Protein AF-A0A2S4ULX3-F1 (afdb_monomer_lite)

Foldseek 3Di:
DDDDDPPDPPPFFAKDFQADFPVDPDGGPDIDGDDDDDDDDDDDDDDDDFQAAPQGWTKDWDKDWDADDDPPDPDPDDDDDPVLVVVLVVLLSVLVSVVRHVHHPVVVVVCQVVVVSQVVSQVVSVVRGHIDDMHGDDMDTRDDDDDDPVVVCVRHVVPDPDDDDRCPDPPPDPDD

pLDDT: mean 72.6, std 18.97, range [31.28, 94.06]

Structure (mmCIF, N/CA/C/O backbone):
data_AF-A0A2S4ULX3-F1
#
_entry.id   AF-A0A2S4ULX3-F1
#
loop_
_atom_site.group_PDB
_atom_site.id
_atom_site.type_symbol
_atom_site.label_atom_id
_atom_site.label_alt_id
_atom_site.label_comp_id
_atom_site.label_asym_id
_atom_site.label_entity_id
_atom_site.label_seq_id
_atom_site.pdbx_PDB_ins_code
_atom_site.Cartn_x
_atom_site.Cartn_y
_atom_site.Cartn_z
_atom_site.occupancy
_atom_site.B_iso_or_equiv
_atom_site.auth_seq_id
_atom_site.auth_comp_id
_atom_site.auth_asym_id
_atom_site.auth_atom_id
_atom_site.pdbx_PDB_model_num
ATOM 1 N N . MET A 1 1 ? 55.166 45.195 -15.240 1.00 44.84 1 MET A N 1
ATOM 2 C CA . MET A 1 1 ? 54.802 43.806 -14.890 1.00 44.84 1 MET A CA 1
ATOM 3 C C . MET A 1 1 ? 53.450 43.849 -14.194 1.00 44.84 1 MET A C 1
ATOM 5 O O . MET A 1 1 ? 53.400 44.117 -13.004 1.00 44.84 1 MET A O 1
ATOM 9 N N . GLY A 1 2 ? 52.357 43.745 -14.954 1.00 48.25 2 GLY A N 1
ATOM 10 C CA . GLY A 1 2 ? 51.009 43.675 -14.378 1.00 48.25 2 GLY A CA 1
ATOM 11 C C . GLY A 1 2 ? 50.702 42.248 -13.909 1.00 48.25 2 GLY A C 1
ATOM 12 O O . GLY A 1 2 ? 51.263 41.312 -14.485 1.00 48.25 2 GLY A O 1
ATOM 13 N N . PRO A 1 3 ? 49.857 42.058 -12.882 1.00 49.53 3 PRO A N 1
ATOM 14 C CA . PRO A 1 3 ? 49.459 40.727 -12.448 1.00 49.53 3 PRO A CA 1
ATOM 15 C C . PRO A 1 3 ? 48.696 40.034 -13.581 1.00 49.53 3 PRO A C 1
ATOM 17 O O . PRO A 1 3 ? 47.706 40.551 -14.100 1.00 49.53 3 PRO A O 1
ATOM 20 N N . THR A 1 4 ? 49.193 38.872 -13.997 1.00 52.94 4 THR A N 1
ATOM 21 C CA . THR A 1 4 ? 48.526 38.000 -14.958 1.00 52.94 4 THR A CA 1
ATOM 22 C C . THR A 1 4 ? 47.175 37.568 -14.394 1.00 52.94 4 THR A C 1
ATOM 24 O O . THR A 1 4 ? 47.074 37.107 -13.257 1.00 52.94 4 THR A O 1
ATOM 27 N N . CYS A 1 5 ? 46.120 37.735 -15.194 1.00 46.94 5 CYS A N 1
ATOM 28 C CA . CYS A 1 5 ? 44.795 37.210 -14.887 1.00 46.94 5 CYS A CA 1
ATOM 29 C C . CYS A 1 5 ? 44.901 35.699 -14.614 1.00 46.94 5 CYS A C 1
ATOM 31 O O . CYS A 1 5 ? 45.493 34.992 -15.437 1.00 46.94 5 CYS A O 1
ATOM 33 N N . PRO A 1 6 ? 44.332 35.163 -13.519 1.00 45.53 6 PRO A N 1
ATOM 34 C CA . PRO A 1 6 ? 44.249 33.724 -13.348 1.00 45.53 6 PRO A CA 1
ATOM 35 C C . PRO A 1 6 ? 43.266 33.167 -14.384 1.00 45.53 6 PRO A C 1
ATOM 37 O O . PRO A 1 6 ? 42.048 33.247 -14.238 1.00 45.53 6 PRO A O 1
ATOM 40 N N . SER A 1 7 ? 43.815 32.599 -15.455 1.00 49.78 7 SER A N 1
ATOM 41 C CA . SER A 1 7 ? 43.112 31.825 -16.473 1.00 49.78 7 SER A CA 1
ATOM 42 C C . SER A 1 7 ? 42.638 30.493 -15.893 1.00 49.78 7 SER A C 1
ATOM 44 O O . SER A 1 7 ? 43.187 29.426 -16.157 1.00 49.78 7 SER A O 1
ATOM 46 N N . LYS A 1 8 ? 41.578 30.533 -15.091 1.00 46.69 8 LYS A N 1
ATOM 47 C CA . LYS A 1 8 ? 40.737 29.359 -14.857 1.00 46.69 8 LYS A CA 1
ATOM 48 C C . LYS A 1 8 ? 39.292 29.771 -15.053 1.00 46.69 8 LYS A C 1
ATOM 50 O O . LYS A 1 8 ? 38.578 30.057 -14.100 1.00 46.69 8 LYS A O 1
ATOM 55 N N . PHE A 1 9 ? 38.889 29.810 -16.321 1.00 43.78 9 PHE A N 1
ATOM 56 C CA . PHE A 1 9 ? 37.485 29.752 -16.705 1.00 43.78 9 PHE A CA 1
ATOM 57 C C . PHE A 1 9 ? 36.943 28.443 -16.111 1.00 43.78 9 PHE A C 1
ATOM 59 O O . PHE A 1 9 ? 37.208 27.360 -16.635 1.00 43.78 9 PHE A O 1
ATOM 66 N N . GLN A 1 10 ? 36.294 28.511 -14.947 1.00 53.56 10 GLN A N 1
ATOM 67 C CA . GLN A 1 10 ? 35.494 27.387 -14.477 1.00 53.56 10 GLN A CA 1
ATOM 68 C C . GLN A 1 10 ? 34.443 27.136 -15.567 1.00 53.56 10 GLN A C 1
ATOM 70 O O . GLN A 1 10 ? 33.787 28.095 -15.976 1.00 53.56 10 GLN A O 1
ATOM 75 N N . PRO A 1 11 ? 34.306 25.907 -16.099 1.00 55.00 11 PRO A N 1
ATOM 76 C CA . PRO A 1 11 ? 33.217 25.607 -17.016 1.00 55.00 11 PRO A CA 1
ATOM 77 C C . PRO A 1 11 ? 31.911 25.975 -16.313 1.00 55.00 11 PRO A C 1
ATOM 79 O O . PRO A 1 11 ? 31.672 25.500 -15.201 1.00 55.00 11 PRO A O 1
ATOM 82 N N . CYS A 1 12 ? 31.110 26.854 -16.920 1.00 48.50 12 CYS A N 1
ATOM 83 C CA . CYS A 1 12 ? 29.766 27.122 -16.426 1.00 48.50 12 CYS A CA 1
ATOM 84 C C . CYS A 1 12 ? 29.026 25.782 -16.333 1.00 48.50 12 CYS A C 1
ATOM 86 O O . CYS A 1 12 ? 29.172 24.962 -17.244 1.00 48.50 12 CYS A O 1
ATOM 88 N N . PRO A 1 13 ? 28.278 25.525 -15.250 1.00 55.72 13 PRO A N 1
ATOM 89 C CA . PRO A 1 13 ? 27.511 24.301 -15.162 1.00 55.72 13 PRO A CA 1
ATOM 90 C C . PRO A 1 13 ? 26.469 24.308 -16.281 1.00 55.72 13 PRO A C 1
ATOM 92 O O . PRO A 1 13 ? 25.715 25.272 -16.443 1.00 55.72 13 PRO A O 1
ATOM 95 N N . ASP A 1 14 ? 26.470 23.246 -17.077 1.00 67.25 14 ASP A N 1
ATOM 96 C CA . ASP A 1 14 ? 25.505 23.075 -18.150 1.00 67.25 14 ASP A CA 1
ATOM 97 C C . ASP A 1 14 ? 24.125 22.809 -17.527 1.00 67.25 14 ASP A C 1
ATOM 99 O O . ASP A 1 14 ? 23.987 22.008 -16.592 1.00 67.25 14 ASP A O 1
ATOM 103 N N . TRP A 1 15 ? 23.111 23.519 -18.024 1.00 68.38 15 TRP A N 1
ATOM 104 C CA . TRP A 1 15 ? 21.718 23.353 -17.616 1.00 68.38 15 TRP A CA 1
ATOM 105 C C . TRP A 1 15 ? 21.070 22.252 -18.448 1.00 68.38 15 TRP A C 1
ATOM 107 O O . TRP A 1 15 ? 21.098 22.302 -19.678 1.00 68.38 15 TRP A O 1
ATOM 117 N N . TYR A 1 16 ? 20.474 21.277 -17.768 1.00 70.31 16 TYR A N 1
ATOM 118 C CA . TYR A 1 16 ? 19.737 20.185 -18.395 1.00 70.31 16 TYR A CA 1
ATOM 119 C C . TYR A 1 16 ? 18.307 20.145 -17.870 1.00 70.31 16 TYR A C 1
ATOM 121 O O . TYR A 1 16 ? 18.086 20.216 -16.658 1.00 70.31 16 TYR A O 1
ATOM 129 N N . ASP A 1 17 ? 17.350 19.982 -18.779 1.00 70.69 17 ASP A N 1
ATOM 130 C CA . ASP A 1 17 ? 15.945 19.780 -18.436 1.00 70.69 17 ASP A CA 1
ATOM 131 C C . ASP A 1 17 ? 15.702 18.315 -18.056 1.00 70.69 17 ASP A C 1
ATOM 133 O O . ASP A 1 17 ? 16.088 17.394 -18.781 1.00 70.69 17 ASP A O 1
ATOM 137 N N . VAL A 1 18 ? 15.070 18.090 -16.901 1.00 73.75 18 VAL A N 1
ATOM 138 C CA . VAL A 1 18 ? 14.715 16.750 -16.422 1.00 73.75 18 VAL A CA 1
ATOM 139 C C . VAL A 1 18 ? 13.300 16.420 -16.878 1.00 73.75 18 VAL A C 1
ATOM 141 O O . VAL A 1 18 ? 12.318 16.980 -16.381 1.00 73.75 18 VAL A O 1
ATOM 144 N N . THR A 1 19 ? 13.202 15.473 -17.809 1.00 72.25 19 THR A N 1
ATOM 145 C CA . THR A 1 19 ? 11.927 14.973 -18.325 1.00 72.25 19 THR A CA 1
ATOM 146 C C . THR A 1 19 ? 11.458 13.740 -17.559 1.00 72.25 19 THR A C 1
ATOM 148 O O . THR A 1 19 ? 12.187 12.753 -17.445 1.00 72.25 19 THR A O 1
ATOM 151 N N . ALA A 1 20 ? 10.224 13.779 -17.061 1.00 73.75 20 ALA A N 1
ATOM 152 C CA . ALA A 1 20 ? 9.576 12.664 -16.391 1.00 73.75 20 ALA A CA 1
ATOM 153 C C . ALA A 1 20 ? 9.022 11.624 -17.396 1.00 73.75 20 ALA A C 1
ATOM 155 O O . ALA A 1 20 ? 8.652 11.969 -18.528 1.00 73.75 20 ALA A O 1
ATOM 156 N N . PRO A 1 21 ? 8.919 10.344 -16.986 1.00 73.88 21 PRO A N 1
ATOM 157 C CA . PRO A 1 21 ? 8.331 9.280 -17.798 1.00 73.88 21 PRO A CA 1
ATOM 158 C C . PRO A 1 21 ? 6.875 9.551 -18.204 1.00 73.88 21 PRO A C 1
ATOM 160 O O . PRO A 1 21 ? 6.135 10.242 -17.511 1.00 73.88 21 PRO A O 1
ATOM 163 N N . SER A 1 22 ? 6.435 8.927 -19.300 1.00 69.81 22 SER A N 1
ATOM 164 C CA . SER A 1 22 ? 5.123 9.149 -19.947 1.00 69.81 22 SER A CA 1
ATOM 165 C C . SER A 1 22 ? 3.871 8.883 -19.093 1.00 69.81 22 SER A C 1
ATOM 167 O O . SER A 1 22 ? 2.775 9.248 -19.499 1.00 69.81 22 SER A O 1
ATOM 169 N N . LYS A 1 23 ? 4.007 8.253 -17.921 1.00 69.69 23 LYS A N 1
ATOM 170 C CA . LYS A 1 23 ? 2.894 7.959 -16.999 1.00 69.69 23 LYS A CA 1
ATOM 171 C C . LYS A 1 23 ? 2.491 9.164 -16.135 1.00 69.69 23 LYS A C 1
ATOM 173 O O . LYS A 1 23 ? 1.478 9.089 -15.448 1.00 69.69 23 LYS A O 1
ATOM 178 N N . PHE A 1 24 ? 3.278 10.240 -16.145 1.00 74.25 24 PHE A N 1
ATOM 179 C CA . PHE A 1 24 ? 2.988 11.475 -15.420 1.00 74.25 24 PHE A CA 1
ATOM 180 C C . PHE A 1 24 ? 2.461 12.542 -16.382 1.00 74.25 24 PHE A C 1
ATOM 182 O O . PHE A 1 24 ? 3.009 12.728 -17.466 1.00 74.25 24 PHE A O 1
ATOM 189 N N . GLU A 1 25 ? 1.410 13.250 -15.969 1.00 71.88 25 GLU A N 1
ATOM 190 C CA . GLU A 1 25 ? 0.754 14.288 -16.774 1.00 71.88 25 GLU A CA 1
ATOM 191 C C . GLU A 1 25 ? 1.677 15.497 -17.014 1.00 71.88 25 GLU A C 1
ATOM 193 O O . GLU A 1 25 ? 1.792 15.990 -18.135 1.00 71.88 25 GLU A O 1
ATOM 198 N N . ASN A 1 26 ? 2.439 15.903 -15.992 1.00 75.38 26 ASN A N 1
ATOM 199 C CA . ASN A 1 26 ? 3.476 16.926 -16.114 1.00 75.38 26 ASN A CA 1
ATOM 200 C C . ASN A 1 26 ? 4.841 16.277 -16.367 1.00 75.38 26 ASN A C 1
ATOM 202 O O . ASN A 1 26 ? 5.390 15.600 -15.496 1.00 75.38 26 ASN A O 1
ATOM 206 N N . ARG A 1 27 ? 5.406 16.510 -17.557 1.00 65.75 27 ARG A N 1
ATOM 207 C CA . ARG A 1 27 ? 6.694 15.924 -17.969 1.00 65.75 27 ARG A CA 1
ATOM 208 C C . ARG A 1 27 ? 7.905 16.774 -17.605 1.00 65.75 27 ARG A C 1
ATOM 210 O O . ARG A 1 27 ? 8.981 16.220 -17.430 1.00 65.75 27 ARG A O 1
ATOM 217 N N . ASN A 1 28 ? 7.746 18.083 -17.443 1.00 71.88 28 ASN A N 1
ATOM 218 C CA . ASN A 1 28 ? 8.842 18.958 -17.033 1.00 71.88 28 ASN A CA 1
ATOM 219 C C . ASN A 1 28 ? 8.897 19.008 -15.506 1.00 71.88 28 ASN A C 1
ATOM 221 O O . ASN A 1 28 ? 8.094 19.692 -14.876 1.00 71.88 28 ASN A O 1
ATOM 225 N N . ALA A 1 29 ? 9.830 18.259 -14.913 1.00 66.12 29 ALA A N 1
ATOM 226 C CA . ALA A 1 29 ? 10.020 18.246 -13.462 1.00 66.12 29 ALA A CA 1
ATOM 227 C C . ALA A 1 29 ? 10.857 19.447 -12.972 1.00 66.12 29 ALA A C 1
ATOM 229 O O . ALA A 1 29 ? 10.758 19.826 -11.806 1.00 66.12 29 ALA A O 1
ATOM 230 N N . GLY A 1 30 ? 11.664 20.046 -13.860 1.00 69.19 30 GLY A N 1
ATOM 231 C CA . GLY A 1 30 ? 12.530 21.201 -13.594 1.00 69.19 30 GLY A CA 1
ATOM 232 C C . GLY A 1 30 ? 13.855 21.133 -14.366 1.00 69.19 30 GLY A C 1
ATOM 233 O O . GLY A 1 30 ? 14.096 20.177 -15.104 1.00 69.19 30 GLY A O 1
ATOM 234 N N . SER A 1 31 ? 14.725 22.132 -14.183 1.00 71.88 31 SER A N 1
ATOM 235 C CA . SER A 1 31 ? 16.077 22.167 -14.755 1.00 71.88 31 SER A CA 1
ATOM 236 C C . SER A 1 31 ? 17.138 21.937 -13.672 1.00 71.88 31 SER A C 1
ATOM 238 O O . SER A 1 31 ? 17.033 22.438 -12.551 1.00 71.88 31 SER A O 1
ATOM 240 N N . THR A 1 32 ? 18.159 21.138 -13.985 1.00 66.62 32 THR A N 1
ATOM 241 C CA . THR A 1 32 ? 19.265 20.825 -13.066 1.00 66.62 32 THR A CA 1
ATOM 242 C C . THR A 1 32 ? 20.598 21.241 -13.668 1.00 66.62 32 THR A C 1
ATOM 244 O O . THR A 1 32 ? 20.874 20.976 -14.838 1.00 66.62 32 THR A O 1
ATOM 247 N N . SER A 1 33 ? 21.429 21.895 -12.860 1.00 56.84 33 SER A N 1
ATOM 248 C CA . SER A 1 33 ? 22.803 22.241 -13.209 1.00 56.84 33 SER A CA 1
ATOM 249 C C . SER A 1 33 ? 23.732 21.122 -12.726 1.00 56.84 33 SER A C 1
ATOM 251 O O . SER A 1 33 ? 23.636 20.671 -11.583 1.00 56.84 33 SER A O 1
ATOM 253 N N . THR A 1 34 ? 24.606 20.608 -13.593 1.00 53.03 34 THR A N 1
ATOM 254 C CA . THR A 1 34 ? 25.538 19.525 -13.221 1.00 53.03 34 THR A CA 1
ATOM 255 C C . THR A 1 34 ? 26.986 19.872 -13.558 1.00 53.03 34 THR A C 1
ATOM 257 O O . THR A 1 34 ? 27.280 20.478 -14.585 1.00 53.03 34 THR A O 1
ATOM 260 N N . ASN A 1 35 ? 27.908 19.468 -12.674 1.00 59.12 35 ASN A N 1
ATOM 261 C CA . ASN A 1 35 ? 29.356 19.509 -12.905 1.00 59.12 35 ASN A CA 1
ATOM 262 C C . ASN A 1 35 ? 29.852 18.128 -13.372 1.00 59.12 35 ASN A C 1
ATOM 264 O O . ASN A 1 35 ? 29.324 17.105 -12.937 1.00 59.12 35 ASN A O 1
ATOM 268 N N . ARG A 1 36 ? 30.901 18.081 -14.213 1.00 48.31 36 ARG A N 1
ATOM 269 C CA . ARG A 1 36 ? 31.522 16.825 -14.695 1.00 48.31 36 ARG A CA 1
ATOM 270 C C . ARG A 1 36 ? 31.949 15.933 -13.516 1.00 48.31 36 ARG A C 1
ATOM 272 O O . ARG A 1 36 ? 32.840 16.300 -12.755 1.00 48.31 36 ARG A O 1
ATOM 279 N N . SER A 1 37 ? 31.306 14.776 -13.364 1.00 47.78 37 SER A N 1
ATOM 280 C CA . SER A 1 37 ? 31.398 13.916 -12.177 1.00 47.78 37 SER A CA 1
ATOM 281 C C . SER A 1 37 ? 32.528 12.878 -12.242 1.00 47.78 37 SER A C 1
ATOM 283 O O . SER A 1 37 ? 32.621 12.128 -13.213 1.00 47.78 37 SER A O 1
ATOM 285 N N . ALA A 1 38 ? 33.317 12.768 -11.166 1.00 35.22 38 ALA A N 1
ATOM 286 C CA . ALA A 1 38 ? 34.103 11.579 -10.828 1.00 35.22 38 ALA A CA 1
ATOM 287 C C . ALA A 1 38 ? 33.206 10.578 -10.073 1.00 35.22 38 ALA A C 1
ATOM 289 O O . ALA A 1 38 ? 32.441 10.973 -9.194 1.00 35.22 38 ALA A O 1
ATOM 290 N N . GLY A 1 39 ? 33.250 9.302 -10.463 1.00 39.06 39 GLY A N 1
ATOM 291 C CA . GLY A 1 39 ? 32.313 8.274 -10.001 1.00 39.06 39 GLY A CA 1
ATOM 292 C C . GLY A 1 39 ? 32.529 7.799 -8.560 1.00 39.06 39 GLY A C 1
ATOM 293 O O . GLY A 1 39 ? 33.640 7.823 -8.037 1.00 39.06 39 GLY A O 1
ATOM 294 N N . MET A 1 40 ? 31.458 7.285 -7.951 1.00 42.12 40 MET A N 1
ATOM 295 C CA . MET A 1 40 ? 31.490 6.494 -6.716 1.00 42.12 40 MET A CA 1
ATOM 296 C C . MET A 1 40 ? 30.792 5.152 -6.955 1.00 42.12 40 MET A C 1
ATOM 298 O O . MET A 1 40 ? 29.710 5.101 -7.539 1.00 42.12 40 MET A O 1
ATOM 302 N N . MET A 1 41 ? 31.416 4.066 -6.495 1.00 32.91 41 MET A N 1
ATOM 303 C CA . MET A 1 41 ? 30.821 2.729 -6.456 1.00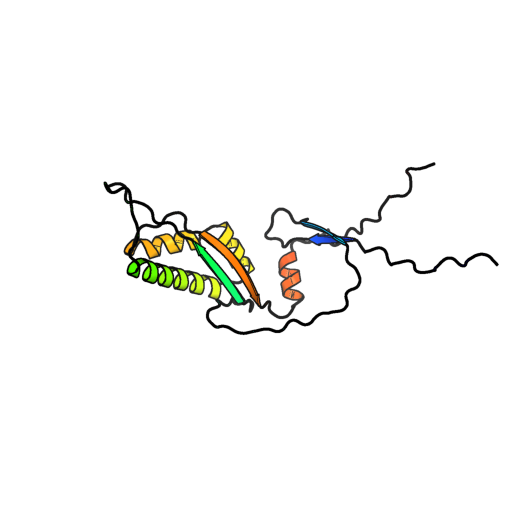 32.91 41 MET A CA 1
ATOM 304 C C . MET A 1 41 ? 30.135 2.507 -5.106 1.00 32.91 41 MET A C 1
ATOM 306 O O . MET A 1 41 ? 30.720 2.790 -4.061 1.00 32.91 41 MET A O 1
ATOM 310 N N . ALA A 1 42 ? 28.910 1.981 -5.123 1.00 34.66 42 ALA A N 1
ATOM 311 C CA . ALA A 1 42 ? 28.162 1.622 -3.921 1.00 34.66 42 ALA A CA 1
ATOM 312 C C . ALA A 1 42 ? 28.102 0.096 -3.745 1.00 34.66 42 ALA A C 1
ATOM 314 O O . ALA A 1 42 ? 27.761 -0.639 -4.673 1.00 34.66 42 ALA A O 1
ATOM 315 N N . ASN A 1 43 ? 28.415 -0.359 -2.530 1.00 37.44 43 ASN A N 1
ATOM 316 C CA . ASN A 1 43 ? 28.335 -1.751 -2.092 1.00 37.44 43 ASN A CA 1
ATOM 317 C C . ASN A 1 43 ? 26.878 -2.184 -1.849 1.00 37.44 43 ASN A C 1
ATOM 319 O O . ASN A 1 43 ? 26.114 -1.500 -1.170 1.00 37.44 43 ASN A O 1
ATOM 323 N N . THR A 1 44 ? 26.506 -3.351 -2.379 1.00 40.66 44 THR A N 1
ATOM 324 C CA . THR A 1 44 ? 25.205 -4.010 -2.165 1.00 40.66 44 THR A CA 1
ATOM 325 C C . THR A 1 44 ? 25.254 -5.010 -1.013 1.00 40.66 44 THR A C 1
ATOM 327 O O . THR A 1 44 ? 25.893 -6.050 -1.164 1.00 40.66 44 THR A O 1
ATOM 330 N N . ASP A 1 45 ? 24.471 -4.779 0.046 1.00 36.66 45 ASP A N 1
ATOM 331 C CA . ASP A 1 45 ? 24.203 -5.778 1.090 1.00 36.66 45 ASP A CA 1
ATOM 332 C C . ASP A 1 45 ? 22.807 -6.421 0.969 1.00 36.66 45 ASP A C 1
ATOM 334 O O . ASP A 1 45 ? 21.779 -5.772 0.720 1.00 36.66 45 ASP A O 1
ATOM 338 N N . ARG A 1 46 ? 22.784 -7.755 1.099 1.00 40.12 46 ARG A N 1
ATOM 339 C CA . ARG A 1 46 ? 21.625 -8.633 0.874 1.00 40.12 46 ARG A CA 1
ATOM 340 C C . ARG A 1 46 ? 20.903 -8.928 2.190 1.00 40.12 46 ARG A C 1
ATOM 342 O O . ARG A 1 46 ? 21.504 -9.423 3.130 1.00 40.12 46 ARG A O 1
ATOM 349 N N . GLY A 1 47 ? 19.585 -8.739 2.199 1.00 34.84 47 GLY A N 1
ATOM 350 C CA . GLY A 1 47 ? 18.676 -9.317 3.192 1.00 34.84 47 GLY A CA 1
ATOM 351 C C . GLY A 1 47 ? 17.445 -9.905 2.486 1.00 34.84 47 GLY A C 1
ATOM 352 O O . GLY A 1 47 ? 17.046 -9.353 1.450 1.00 34.84 47 GLY A O 1
ATOM 353 N N . PRO A 1 48 ? 16.874 -11.021 2.977 1.00 48.75 48 PRO A N 1
ATOM 354 C CA . PRO A 1 48 ? 15.767 -11.712 2.323 1.00 48.75 48 PRO A CA 1
ATOM 355 C C . PRO A 1 48 ? 14.435 -10.982 2.575 1.00 48.75 48 PRO A C 1
ATOM 357 O O . PRO A 1 48 ? 14.360 -10.108 3.436 1.00 48.75 48 PRO A O 1
ATOM 360 N N . HIS A 1 49 ? 13.396 -11.333 1.808 1.00 49.34 49 HIS A N 1
ATOM 361 C CA . HIS A 1 49 ? 12.013 -10.803 1.849 1.00 49.34 49 HIS A CA 1
ATOM 362 C C . HIS A 1 49 ? 11.708 -9.554 0.993 1.00 49.34 49 HIS A C 1
ATOM 364 O O . HIS A 1 49 ? 10.990 -8.657 1.431 1.00 49.34 49 HIS A O 1
ATOM 370 N N . ARG A 1 50 ? 12.226 -9.477 -0.242 1.00 53.09 50 ARG A N 1
ATOM 371 C CA . ARG A 1 50 ? 11.849 -8.422 -1.206 1.00 53.09 50 ARG A CA 1
ATOM 372 C C . ARG A 1 50 ? 11.045 -9.011 -2.375 1.00 53.09 50 ARG A C 1
ATOM 374 O O . ARG A 1 50 ? 11.581 -9.923 -3.013 1.00 53.09 50 ARG A O 1
ATOM 381 N N . PRO A 1 51 ? 9.836 -8.508 -2.688 1.00 62.81 51 PRO A N 1
ATOM 382 C CA . PRO A 1 51 ? 9.159 -8.839 -3.937 1.00 62.81 51 PRO A CA 1
ATOM 383 C C . PRO A 1 51 ? 10.013 -8.413 -5.138 1.00 62.81 51 PRO A C 1
ATOM 385 O O . PRO A 1 51 ? 10.659 -7.356 -5.125 1.00 62.81 51 PRO A O 1
ATOM 388 N N . ARG A 1 52 ? 10.063 -9.287 -6.147 1.00 70.94 52 ARG A N 1
ATOM 389 C CA . ARG A 1 52 ? 10.809 -9.072 -7.387 1.00 70.94 52 ARG A CA 1
ATOM 390 C C . ARG A 1 52 ? 9.819 -8.818 -8.510 1.00 70.94 52 ARG A C 1
ATOM 392 O O . ARG A 1 52 ? 8.910 -9.615 -8.694 1.00 70.94 52 ARG A O 1
ATOM 399 N N . THR A 1 53 ? 10.037 -7.744 -9.246 1.00 83.06 53 THR A N 1
ATOM 400 C CA . THR A 1 53 ? 9.337 -7.472 -10.503 1.00 83.06 53 THR A CA 1
ATOM 401 C C . THR A 1 53 ? 9.973 -8.315 -11.614 1.00 83.06 53 THR A C 1
ATOM 403 O O . THR A 1 53 ? 11.175 -8.601 -11.561 1.00 83.06 53 THR A O 1
ATOM 406 N N . THR A 1 54 ? 9.197 -8.676 -12.631 1.00 82.62 54 THR A N 1
ATOM 407 C CA . THR A 1 54 ? 9.642 -9.305 -13.893 1.00 82.62 54 THR A CA 1
ATOM 408 C C . THR A 1 54 ? 10.822 -8.574 -14.540 1.00 82.62 54 THR A C 1
ATOM 410 O O . THR A 1 54 ? 11.785 -9.205 -14.971 1.00 82.62 54 THR A O 1
ATOM 413 N N . ASP A 1 55 ? 10.824 -7.244 -14.471 1.00 79.00 55 ASP A N 1
ATOM 414 C CA . ASP A 1 55 ? 11.901 -6.361 -14.941 1.00 79.00 55 ASP A CA 1
ATOM 415 C C . ASP A 1 55 ? 13.245 -6.495 -14.184 1.00 79.00 55 ASP A C 1
ATOM 417 O O . ASP A 1 55 ? 14.234 -5.842 -14.525 1.00 79.00 55 ASP A O 1
ATOM 421 N N . GLY A 1 56 ? 13.306 -7.301 -13.119 1.00 80.00 56 GLY A N 1
ATOM 422 C CA . GLY A 1 56 ? 14.511 -7.495 -12.308 1.00 80.00 56 GLY A CA 1
ATOM 423 C C . GLY A 1 56 ? 14.730 -6.434 -11.225 1.00 80.00 56 GLY A C 1
ATOM 424 O O . GLY A 1 56 ? 15.787 -6.416 -10.585 1.00 80.00 56 GLY A O 1
ATOM 425 N N . TYR A 1 57 ? 13.738 -5.575 -10.974 1.00 84.69 57 TYR A N 1
ATOM 426 C CA . TYR A 1 57 ? 13.757 -4.648 -9.843 1.00 84.69 57 TYR A CA 1
ATOM 427 C C . TYR A 1 57 ? 13.435 -5.367 -8.535 1.00 84.69 57 TYR A C 1
ATOM 429 O O . TYR A 1 57 ? 12.576 -6.247 -8.460 1.00 84.69 57 TYR A O 1
ATOM 437 N N . LEU A 1 58 ? 14.130 -4.952 -7.477 1.00 84.12 58 LEU A N 1
ATOM 438 C CA . LEU A 1 58 ? 13.811 -5.350 -6.112 1.00 84.12 58 LEU A CA 1
ATOM 439 C C . LEU A 1 58 ? 13.113 -4.199 -5.411 1.00 84.12 58 LEU A C 1
ATOM 441 O O . LEU A 1 58 ? 13.726 -3.150 -5.199 1.00 84.12 58 LEU A O 1
ATOM 445 N N . LEU A 1 59 ? 11.868 -4.423 -5.004 1.00 84.31 59 LEU A N 1
ATOM 446 C CA . LEU A 1 59 ? 11.057 -3.424 -4.323 1.00 84.31 59 LEU A CA 1
ATOM 447 C C . LEU A 1 59 ? 10.862 -3.793 -2.852 1.00 84.31 59 LEU A C 1
ATOM 449 O O . LEU A 1 59 ? 10.894 -4.961 -2.463 1.00 84.31 59 LEU A O 1
ATOM 453 N N . ARG A 1 60 ? 10.662 -2.780 -2.011 1.00 85.75 60 ARG A N 1
ATOM 454 C CA . ARG A 1 60 ? 10.072 -2.930 -0.679 1.00 85.75 60 ARG A CA 1
ATOM 455 C C . ARG A 1 60 ? 8.879 -2.002 -0.587 1.00 85.75 60 ARG A C 1
ATOM 457 O O . ARG A 1 60 ? 9.042 -0.783 -0.573 1.00 85.75 60 ARG A O 1
ATOM 464 N N . LEU A 1 61 ? 7.720 -2.635 -0.518 1.00 84.00 61 LEU A N 1
ATOM 465 C CA . LEU A 1 61 ? 6.413 -2.007 -0.466 1.00 84.00 61 LEU A CA 1
ATOM 466 C C . LEU A 1 61 ? 5.964 -1.966 0.999 1.00 84.00 61 LEU A C 1
ATOM 468 O O . LEU A 1 61 ? 6.188 -2.920 1.750 1.00 84.00 61 LEU A O 1
ATOM 472 N N . PHE A 1 62 ? 5.373 -0.852 1.412 1.00 87.06 62 PHE A N 1
ATOM 473 C CA . PHE A 1 62 ? 4.792 -0.674 2.739 1.00 87.06 62 PHE A CA 1
ATOM 474 C C . PHE A 1 62 ? 3.294 -0.440 2.590 1.00 87.06 62 PHE A C 1
ATOM 476 O O . PHE A 1 62 ? 2.892 0.585 2.046 1.00 87.06 62 PHE A O 1
ATOM 483 N N . SER A 1 63 ? 2.477 -1.350 3.112 1.00 85.75 63 SER A N 1
ATOM 484 C CA . SER A 1 63 ? 1.030 -1.175 3.207 1.00 85.75 63 SER A CA 1
ATOM 485 C C . SER A 1 63 ? 0.620 -0.683 4.595 1.00 85.75 63 SER A C 1
ATOM 487 O O . SER A 1 63 ? 1.224 -1.037 5.613 1.00 85.75 63 SER A O 1
ATOM 489 N N . ILE A 1 64 ? -0.407 0.161 4.629 1.00 89.12 64 ILE A N 1
ATOM 490 C CA . ILE A 1 64 ? -1.085 0.613 5.844 1.00 89.12 64 ILE A CA 1
ATOM 491 C C . ILE A 1 64 ? -2.569 0.296 5.687 1.00 89.12 64 ILE A C 1
ATOM 493 O O . ILE A 1 64 ? -3.133 0.451 4.608 1.00 89.12 64 ILE A O 1
ATOM 497 N N . ALA A 1 65 ? -3.190 -0.139 6.777 1.00 90.50 65 ALA A N 1
ATOM 498 C CA . ALA A 1 65 ? -4.623 -0.349 6.871 1.00 90.50 65 ALA A CA 1
ATOM 499 C C . ALA A 1 65 ? -5.114 0.131 8.233 1.00 90.50 65 ALA A C 1
ATOM 501 O O . ALA A 1 65 ? -4.405 -0.002 9.238 1.00 90.50 65 ALA A O 1
ATOM 502 N N . PHE A 1 66 ? -6.338 0.645 8.268 1.00 89.62 66 PHE A N 1
ATOM 503 C CA . PHE A 1 66 ? -6.999 1.032 9.504 1.00 89.62 66 PHE A CA 1
ATOM 504 C C . PHE A 1 66 ? -8.143 0.073 9.795 1.00 89.62 66 PHE A C 1
ATOM 506 O O . PHE A 1 66 ? -8.862 -0.356 8.898 1.00 89.62 66 PHE A O 1
ATOM 513 N N . THR A 1 67 ? -8.340 -0.263 11.064 1.00 89.31 67 THR A N 1
ATOM 514 C CA . THR A 1 67 ? -9.532 -0.996 11.474 1.00 89.31 67 THR A CA 1
ATOM 515 C C . THR A 1 67 ? -10.736 -0.062 11.460 1.00 89.31 67 THR A C 1
ATOM 517 O O . THR A 1 67 ? -10.647 1.090 11.897 1.00 89.31 67 THR A O 1
ATOM 520 N N . MET A 1 68 ? -11.871 -0.555 10.968 1.00 86.44 68 MET A N 1
ATOM 521 C CA . MET A 1 68 ? -13.151 0.139 11.108 1.00 86.44 68 MET A CA 1
ATOM 522 C C . MET A 1 68 ? -13.979 -0.469 12.234 1.00 86.44 68 MET A C 1
ATOM 524 O O . MET A 1 68 ? -13.824 -1.634 12.607 1.00 86.44 68 MET A O 1
ATOM 528 N N . CYS A 1 69 ? -14.863 0.351 12.790 1.00 85.12 69 CYS A N 1
ATOM 529 C CA . CYS A 1 69 ? -15.866 -0.112 13.733 1.00 85.12 69 CYS A CA 1
ATOM 530 C C . CYS A 1 69 ? -17.059 -0.701 12.971 1.00 85.12 69 CYS A C 1
ATOM 532 O O . CYS A 1 69 ? -17.441 -0.179 11.923 1.00 85.12 69 CYS A O 1
ATOM 534 N N . GLN A 1 70 ? -17.667 -1.763 13.499 1.00 83.19 70 GLN A N 1
ATOM 535 C CA . GLN A 1 70 ? -18.934 -2.254 12.965 1.00 83.19 70 GLN A CA 1
ATOM 536 C C . GLN A 1 70 ? -20.074 -1.282 13.311 1.00 83.19 70 GLN A C 1
ATOM 538 O O . GLN A 1 70 ? -20.100 -0.750 14.422 1.00 83.19 70 GLN A O 1
ATOM 543 N N . PRO A 1 71 ? -21.048 -1.067 12.405 1.00 84.19 71 PRO A N 1
ATOM 544 C CA . PRO A 1 71 ? -22.097 -0.062 12.599 1.00 84.19 71 PRO A CA 1
ATOM 545 C C . PRO A 1 71 ? -22.988 -0.334 13.821 1.00 84.19 71 PRO A C 1
ATOM 547 O O . PRO A 1 71 ? -23.487 0.600 14.436 1.00 84.19 71 PRO A O 1
ATOM 550 N N . ASN A 1 72 ? -23.130 -1.597 14.232 1.00 88.06 72 ASN A N 1
ATOM 551 C CA . ASN A 1 72 ? -23.965 -1.993 15.372 1.00 88.06 72 ASN A CA 1
ATOM 552 C C . ASN A 1 72 ? -23.177 -2.126 16.689 1.00 88.06 72 ASN A C 1
ATOM 554 O O . ASN A 1 72 ? -23.640 -2.755 17.641 1.00 88.06 72 ASN A O 1
ATOM 558 N N . GLN A 1 73 ? -21.962 -1.579 16.758 1.00 89.06 73 GLN A N 1
ATOM 559 C CA . GLN A 1 73 ? -21.081 -1.753 17.907 1.00 89.06 73 GLN A CA 1
ATOM 560 C C . GLN A 1 73 ? -21.243 -0.625 18.939 1.00 89.06 73 GLN A C 1
ATOM 562 O O . GLN A 1 73 ? -20.956 0.536 18.674 1.00 89.06 73 GLN A O 1
ATOM 567 N N . ILE A 1 74 ? -21.643 -0.993 20.163 1.00 87.00 74 ILE A N 1
ATOM 568 C CA . ILE A 1 74 ? -21.854 -0.057 21.290 1.00 87.00 74 ILE A CA 1
ATOM 569 C C . ILE A 1 74 ? -20.515 0.421 21.893 1.00 87.00 74 ILE A C 1
ATOM 571 O O . ILE A 1 74 ? -20.411 1.515 22.448 1.00 87.00 74 ILE A O 1
ATOM 575 N N . LYS A 1 75 ? -19.462 -0.404 21.802 1.00 87.12 75 LYS A N 1
ATOM 576 C CA . LYS A 1 75 ? -18.128 -0.084 22.332 1.00 87.12 75 LYS A CA 1
ATOM 577 C C . LYS A 1 75 ? -17.430 0.952 21.452 1.00 87.12 75 LYS A C 1
ATOM 579 O O . LYS A 1 75 ? -17.373 0.789 20.240 1.00 87.12 75 LYS A O 1
ATOM 584 N N . ARG A 1 76 ? -16.810 1.956 22.081 1.00 83.50 76 ARG A N 1
ATOM 585 C CA . ARG A 1 76 ? -16.050 3.009 21.380 1.00 83.50 76 ARG A CA 1
ATOM 586 C C . ARG A 1 76 ? -14.689 2.552 20.848 1.00 83.50 76 ARG A C 1
ATOM 588 O O . ARG A 1 76 ? -14.165 3.174 19.933 1.00 83.50 76 ARG A O 1
ATOM 595 N N . THR A 1 77 ? -14.100 1.510 21.432 1.00 87.19 77 THR A N 1
ATOM 596 C CA . THR A 1 77 ? -12.785 0.990 21.038 1.00 87.19 77 THR A CA 1
ATOM 597 C C . THR A 1 77 ? -12.920 -0.330 20.293 1.00 87.19 77 THR A C 1
ATOM 599 O O . THR A 1 77 ? -13.626 -1.244 20.726 1.00 87.19 77 THR A O 1
ATOM 602 N N . THR A 1 78 ? -12.210 -0.429 19.170 1.00 85.19 78 THR A N 1
ATOM 603 C CA . THR A 1 78 ? -12.331 -1.543 18.219 1.00 85.19 78 THR A CA 1
ATOM 604 C C . THR A 1 78 ? -10.924 -1.927 17.763 1.00 85.19 78 THR A C 1
ATOM 606 O O . THR A 1 78 ? -10.514 -1.667 16.631 1.00 85.19 78 THR A O 1
ATOM 609 N N . TYR A 1 79 ? -10.155 -2.479 18.708 1.00 88.44 79 TYR A N 1
ATOM 610 C CA . TYR A 1 79 ? -8.788 -2.955 18.499 1.00 88.44 79 TYR A CA 1
ATOM 611 C C . TYR A 1 79 ? -8.780 -4.425 18.080 1.00 88.44 79 TYR A C 1
ATOM 613 O O . TYR A 1 79 ? -9.446 -5.257 18.698 1.00 88.44 79 TYR A O 1
ATOM 621 N N . ALA A 1 80 ? -7.968 -4.747 17.076 1.00 88.06 80 ALA A N 1
ATOM 622 C CA . ALA A 1 80 ? -7.716 -6.126 16.684 1.00 88.06 80 ALA A CA 1
ATOM 623 C C . ALA A 1 80 ? -6.791 -6.823 17.696 1.00 88.06 80 ALA A C 1
ATOM 625 O O . ALA A 1 80 ? -5.856 -6.218 18.232 1.00 88.06 80 ALA A O 1
ATOM 626 N N . LYS A 1 81 ? -7.026 -8.118 17.940 1.00 92.88 81 LYS A N 1
ATOM 627 C CA . LYS A 1 81 ? -6.107 -8.942 18.739 1.00 92.88 81 LYS A CA 1
ATOM 628 C C . LYS A 1 81 ? -4.787 -9.131 17.988 1.00 92.88 81 LYS A C 1
ATOM 630 O O . LYS A 1 81 ? -4.757 -9.169 16.762 1.00 92.88 81 LYS A O 1
ATOM 635 N N . SER A 1 82 ? -3.689 -9.327 18.716 1.00 90.62 82 SER A N 1
ATOM 636 C CA . SER A 1 82 ? -2.358 -9.516 18.118 1.00 90.62 82 SER A CA 1
ATOM 637 C C . SER A 1 82 ? -2.263 -10.726 17.175 1.00 90.62 82 SER A C 1
ATOM 639 O O . SER A 1 82 ? -1.480 -10.678 16.229 1.00 90.62 82 SER A O 1
ATOM 641 N N . SER A 1 83 ? -3.068 -11.775 17.387 1.00 94.06 83 SER A N 1
ATOM 642 C CA . SER A 1 83 ? -3.194 -12.912 16.462 1.00 94.06 83 SER A CA 1
ATOM 643 C C . SER A 1 83 ? -3.779 -12.481 15.116 1.00 94.06 83 SER A C 1
ATOM 645 O O . SER A 1 83 ? -3.151 -12.684 14.082 1.00 94.06 83 SER A O 1
ATOM 647 N N . GLN A 1 84 ? -4.905 -11.768 15.149 1.00 91.31 84 GLN A N 1
ATOM 648 C CA . GLN A 1 84 ? -5.589 -11.247 13.964 1.00 91.31 84 GLN A CA 1
ATOM 649 C C . GLN A 1 84 ? -4.697 -10.273 13.182 1.00 91.31 84 GLN A C 1
ATOM 651 O O . GLN A 1 84 ? -4.684 -10.290 11.958 1.00 91.31 84 GLN A O 1
ATOM 656 N N . VAL A 1 85 ? -3.882 -9.460 13.871 1.00 90.31 85 VAL A N 1
ATOM 657 C CA . VAL A 1 85 ? -2.911 -8.569 13.206 1.00 90.31 85 VAL A CA 1
ATOM 658 C C . VAL A 1 85 ? -1.845 -9.357 12.435 1.00 90.31 85 VAL A C 1
ATOM 660 O O . VAL A 1 85 ? -1.398 -8.904 11.383 1.00 90.31 85 VAL A O 1
ATOM 663 N N . ARG A 1 86 ? -1.408 -10.520 12.934 1.00 90.31 86 ARG A N 1
ATOM 664 C CA . ARG A 1 86 ? -0.428 -11.364 12.227 1.00 90.31 86 ARG A CA 1
ATOM 665 C C . ARG A 1 86 ? -1.041 -12.019 10.997 1.00 90.31 86 ARG A C 1
ATOM 667 O O . ARG A 1 86 ? -0.411 -11.986 9.947 1.00 90.31 86 ARG A O 1
ATOM 674 N N . GLU A 1 87 ? -2.261 -12.528 11.124 1.00 90.19 87 GLU A N 1
ATOM 675 C CA . GLU A 1 87 ? -3.011 -13.114 10.009 1.00 90.19 87 GLU A CA 1
ATOM 676 C C . GLU A 1 87 ? -3.249 -12.077 8.900 1.00 90.19 87 GLU A C 1
ATOM 678 O O . GLU A 1 87 ? -2.883 -12.315 7.754 1.00 90.19 87 GLU A O 1
ATOM 683 N N . MET A 1 88 ? -3.709 -10.863 9.238 1.00 90.19 88 MET A N 1
ATOM 684 C CA . MET A 1 88 ? -3.869 -9.781 8.251 1.00 90.19 88 MET A CA 1
ATOM 685 C C . MET A 1 88 ? -2.564 -9.421 7.546 1.00 90.19 88 MET A C 1
ATOM 687 O O . MET A 1 88 ? -2.557 -9.169 6.346 1.00 90.19 88 MET A O 1
ATOM 691 N N . ARG A 1 89 ? -1.443 -9.377 8.276 1.00 89.50 89 ARG A N 1
ATOM 692 C CA . ARG A 1 89 ? -0.138 -9.072 7.673 1.00 89.50 89 ARG A CA 1
ATOM 693 C C . ARG A 1 89 ? 0.324 -10.166 6.718 1.00 89.50 89 ARG A C 1
ATOM 695 O O . ARG A 1 89 ? 1.014 -9.844 5.756 1.00 89.50 89 ARG A O 1
ATOM 702 N N . GLN A 1 90 ? -0.029 -11.420 6.984 1.00 89.88 90 GLN A N 1
ATOM 703 C CA . GLN A 1 90 ? 0.288 -12.538 6.106 1.00 89.88 90 GLN A CA 1
ATOM 704 C C . GLN A 1 90 ? -0.519 -12.455 4.806 1.00 89.88 90 GLN A C 1
ATOM 706 O O . GLN A 1 90 ? 0.082 -12.452 3.736 1.00 89.88 90 GLN A O 1
ATOM 711 N N . GLU A 1 91 ? -1.833 -12.252 4.903 1.00 89.38 91 GLU A N 1
ATOM 712 C CA . GLU A 1 91 ? -2.730 -12.079 3.749 1.00 89.38 91 GLU A CA 1
ATOM 713 C C . GLU A 1 91 ? -2.356 -10.856 2.895 1.00 89.38 91 GLU A C 1
ATOM 715 O O . GLU A 1 91 ? -2.214 -10.942 1.675 1.00 89.38 91 GLU A O 1
ATOM 720 N N . MET A 1 92 ? -2.099 -9.708 3.536 1.00 89.25 92 MET A N 1
ATOM 721 C CA . MET A 1 92 ? -1.620 -8.504 2.844 1.00 89.25 92 MET A CA 1
ATOM 722 C C . MET A 1 92 ? -0.325 -8.767 2.082 1.00 89.25 92 MET A C 1
ATOM 724 O O . MET A 1 92 ? -0.156 -8.296 0.959 1.00 89.25 92 MET A O 1
ATOM 728 N N . PHE A 1 93 ? 0.608 -9.494 2.697 1.00 89.81 93 PHE A N 1
ATOM 729 C CA . PHE A 1 93 ? 1.885 -9.795 2.071 1.00 89.81 93 PHE A CA 1
ATOM 730 C C . PHE A 1 93 ? 1.718 -10.747 0.886 1.00 89.81 93 PHE A C 1
ATOM 732 O O . PHE A 1 93 ? 2.325 -10.525 -0.160 1.00 89.81 93 PHE A O 1
ATOM 739 N N . GLU A 1 94 ? 0.866 -11.760 1.009 1.00 89.75 94 GLU A N 1
ATOM 740 C CA . GLU A 1 94 ? 0.602 -12.718 -0.060 1.00 89.75 94 GLU A CA 1
ATOM 741 C C . GLU A 1 94 ? 0.028 -12.032 -1.306 1.00 89.75 94 GLU A C 1
ATOM 743 O O . GLU A 1 94 ? 0.592 -12.167 -2.394 1.00 89.75 94 GLU A O 1
ATOM 748 N N . ILE A 1 95 ? -0.992 -11.185 -1.144 1.00 91.06 95 ILE A N 1
ATOM 749 C CA . ILE A 1 95 ? -1.603 -10.442 -2.259 1.00 91.06 95 ILE A CA 1
ATOM 750 C C . ILE A 1 95 ? -0.592 -9.493 -2.908 1.00 91.06 95 ILE A C 1
ATOM 752 O O . ILE A 1 95 ? -0.435 -9.487 -4.128 1.00 91.06 95 ILE A O 1
ATOM 756 N N . ILE A 1 96 ? 0.159 -8.734 -2.104 1.00 89.25 96 ILE A N 1
ATOM 757 C CA . ILE A 1 96 ? 1.168 -7.805 -2.626 1.00 89.25 96 ILE A CA 1
ATOM 758 C C . ILE A 1 96 ? 2.255 -8.559 -3.401 1.00 89.25 96 ILE A C 1
ATOM 760 O O . ILE A 1 96 ? 2.662 -8.121 -4.478 1.00 89.25 96 ILE A O 1
ATOM 764 N N . THR A 1 97 ? 2.737 -9.692 -2.884 1.00 88.00 97 THR A N 1
ATOM 765 C CA . THR A 1 97 ? 3.765 -10.484 -3.575 1.00 88.00 97 THR A CA 1
ATOM 766 C C . THR A 1 97 ? 3.252 -11.106 -4.866 1.00 88.00 97 THR A C 1
ATOM 768 O O . THR A 1 97 ? 3.986 -11.091 -5.856 1.00 88.00 97 THR A O 1
ATOM 771 N N . ARG A 1 98 ? 2.002 -11.579 -4.893 1.00 88.56 98 ARG A N 1
ATOM 772 C CA . ARG A 1 98 ? 1.346 -12.091 -6.100 1.00 88.56 98 ARG A CA 1
ATOM 773 C C . ARG A 1 98 ? 1.266 -11.021 -7.186 1.00 88.56 98 ARG A C 1
ATOM 775 O O . ARG A 1 98 ? 1.763 -11.237 -8.288 1.00 88.56 98 ARG A O 1
ATOM 782 N N . GLU A 1 99 ? 0.731 -9.850 -6.851 1.00 87.44 99 GLU A N 1
ATOM 783 C CA . GLU A 1 99 ? 0.547 -8.751 -7.805 1.00 87.44 99 GLU A CA 1
ATOM 784 C C . GLU A 1 99 ? 1.875 -8.161 -8.294 1.00 87.44 99 GLU A C 1
ATOM 786 O O . GLU A 1 99 ? 2.015 -7.821 -9.467 1.00 87.44 99 GLU A O 1
ATOM 791 N N . THR A 1 100 ? 2.877 -8.072 -7.414 1.00 87.06 100 THR A N 1
ATOM 792 C CA . THR A 1 100 ? 4.199 -7.529 -7.772 1.00 87.06 100 THR A CA 1
ATOM 793 C C . THR A 1 100 ? 5.011 -8.488 -8.638 1.00 87.06 100 THR A C 1
ATOM 795 O O . THR A 1 100 ? 5.808 -8.038 -9.454 1.00 87.06 100 THR A O 1
ATOM 798 N N . SER A 1 101 ? 4.826 -9.799 -8.467 1.00 87.38 101 SER A N 1
ATOM 799 C CA . SER A 1 101 ? 5.548 -10.805 -9.259 1.00 87.38 101 SER A CA 1
ATOM 800 C C . SER A 1 101 ? 4.952 -10.982 -10.655 1.00 87.38 101 SER A C 1
ATOM 802 O O . SER A 1 101 ? 5.656 -11.407 -11.566 1.00 87.38 101 SER A O 1
ATOM 804 N N . ALA A 1 102 ? 3.664 -10.673 -10.821 1.00 86.62 102 ALA A N 1
ATOM 805 C CA . ALA A 1 102 ? 2.950 -10.823 -12.084 1.00 86.62 102 ALA A CA 1
ATOM 806 C C . ALA A 1 102 ? 3.119 -9.631 -13.042 1.00 86.62 102 ALA A C 1
ATOM 808 O O . ALA A 1 102 ? 2.773 -9.756 -14.214 1.00 86.62 102 ALA A O 1
ATOM 809 N N . CYS A 1 103 ? 3.596 -8.478 -12.565 1.00 85.94 103 CYS A N 1
ATOM 810 C CA . CYS A 1 103 ? 3.596 -7.236 -13.339 1.00 85.94 103 CYS A CA 1
ATOM 811 C C . CYS A 1 103 ? 4.950 -6.542 -13.379 1.00 85.94 103 CYS A C 1
ATOM 813 O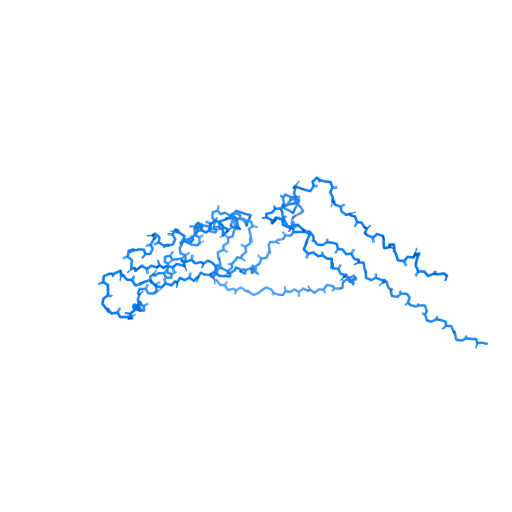 O . CYS A 1 103 ? 5.736 -6.628 -12.438 1.00 85.94 103 CYS A O 1
ATOM 815 N N . ASP A 1 104 ? 5.143 -5.775 -14.450 1.00 87.50 104 ASP A N 1
ATOM 816 C CA . ASP A 1 104 ? 6.265 -4.866 -14.662 1.00 87.50 104 ASP A CA 1
ATOM 817 C C . ASP A 1 104 ? 6.109 -3.574 -13.844 1.00 87.50 104 ASP A C 1
ATOM 819 O O . ASP A 1 104 ? 5.017 -3.225 -13.375 1.00 87.50 104 ASP A O 1
ATOM 823 N N . LEU A 1 105 ? 7.191 -2.800 -13.702 1.00 83.75 105 LEU A N 1
ATOM 824 C CA . LEU A 1 105 ? 7.164 -1.543 -12.941 1.00 83.75 105 LEU A CA 1
ATOM 825 C C . LEU A 1 105 ? 6.131 -0.545 -13.477 1.00 83.75 105 LEU A C 1
ATOM 827 O O . LEU A 1 105 ? 5.509 0.183 -12.703 1.00 83.75 105 LEU A O 1
ATOM 831 N N . LYS A 1 106 ? 5.950 -0.495 -14.800 1.00 82.56 106 LYS A N 1
ATOM 832 C CA . LYS A 1 106 ? 5.017 0.437 -15.454 1.00 82.56 106 LYS A CA 1
ATOM 833 C C . LYS A 1 106 ? 3.569 0.149 -15.066 1.00 82.56 106 LYS A C 1
ATOM 835 O O . LYS A 1 106 ? 2.786 1.082 -14.881 1.00 82.56 106 LYS A O 1
ATOM 840 N N . ASP A 1 107 ? 3.234 -1.127 -14.948 1.00 88.12 107 ASP A N 1
ATOM 841 C CA . ASP A 1 107 ? 1.880 -1.579 -14.654 1.00 88.12 107 ASP A CA 1
ATOM 842 C C . ASP A 1 107 ? 1.607 -1.537 -13.154 1.00 88.12 107 ASP A C 1
ATOM 844 O O . ASP A 1 107 ? 0.518 -1.143 -12.739 1.00 88.12 107 ASP A O 1
ATOM 848 N N . LEU A 1 108 ? 2.625 -1.811 -12.331 1.00 87.12 108 LEU A N 1
ATOM 849 C CA . LEU A 1 108 ? 2.582 -1.596 -10.884 1.00 87.12 108 LEU A CA 1
ATOM 850 C C . LEU A 1 108 ? 2.237 -0.148 -10.520 1.00 87.12 108 LEU A C 1
ATOM 852 O O . LEU A 1 108 ? 1.336 0.077 -9.715 1.00 87.12 108 LEU A O 1
ATOM 856 N N . VAL A 1 109 ? 2.875 0.840 -11.157 1.00 86.50 109 VAL A N 1
ATOM 857 C CA . VAL A 1 109 ? 2.561 2.260 -10.910 1.00 86.50 109 VAL A CA 1
ATOM 858 C C . VAL A 1 109 ? 1.109 2.582 -11.277 1.00 86.50 109 VAL A C 1
ATOM 860 O O . VAL A 1 109 ? 0.413 3.252 -10.516 1.00 86.50 109 VAL A O 1
ATOM 863 N N . SER A 1 110 ? 0.606 2.061 -12.399 1.00 88.00 110 SER A N 1
ATOM 864 C CA . SER A 1 110 ? -0.799 2.247 -12.787 1.00 88.00 110 SER A CA 1
ATOM 865 C C . SER A 1 110 ? -1.780 1.570 -11.815 1.00 88.00 110 SER A C 1
ATOM 867 O O . SER A 1 110 ? -2.850 2.121 -11.548 1.00 88.00 110 SER A O 1
ATOM 869 N N . LYS A 1 111 ? -1.411 0.426 -11.225 1.00 88.81 111 LYS A N 1
ATOM 870 C CA . LYS A 1 111 ? -2.190 -0.251 -10.172 1.00 88.81 111 LYS A CA 1
ATOM 871 C C . LYS A 1 111 ? -2.213 0.521 -8.850 1.00 88.81 111 LYS A C 1
ATOM 873 O O . LYS A 1 111 ? -3.214 0.455 -8.139 1.00 88.81 111 LYS A O 1
ATOM 878 N N . PHE A 1 112 ? -1.155 1.269 -8.528 1.00 88.31 112 PHE A N 1
ATOM 879 C CA . PHE A 1 112 ? -1.136 2.140 -7.347 1.00 88.31 112 PHE A CA 1
ATOM 880 C C . PHE A 1 112 ? -2.069 3.336 -7.508 1.00 88.31 112 PHE A C 1
ATOM 882 O O . PHE A 1 112 ? -2.851 3.612 -6.606 1.00 88.31 112 PHE A O 1
ATOM 889 N N . VAL A 1 113 ? -2.045 3.991 -8.673 1.00 87.94 113 VAL A N 1
ATOM 890 C CA . VAL A 1 113 ? -2.926 5.139 -8.964 1.00 87.94 113 VAL A CA 1
ATOM 891 C C . VAL A 1 113 ? -4.399 4.731 -8.968 1.00 87.94 113 VAL A C 1
ATOM 893 O O . VAL A 1 113 ? -5.256 5.489 -8.530 1.00 87.94 113 VAL A O 1
ATOM 896 N N . SER A 1 114 ? -4.700 3.523 -9.445 1.00 87.56 114 SER A N 1
ATOM 897 C CA . SER A 1 114 ? -6.068 2.992 -9.479 1.00 87.56 114 SER A CA 1
ATOM 898 C C . SER A 1 114 ? -6.512 2.307 -8.178 1.00 87.56 114 SER A C 1
ATOM 900 O O . SER A 1 114 ? -7.639 1.818 -8.110 1.00 87.56 114 SER A O 1
ATOM 902 N N . GLU A 1 115 ? -5.655 2.262 -7.148 1.00 88.12 115 GLU A N 1
ATOM 903 C CA . GLU A 1 115 ? -5.927 1.678 -5.822 1.00 88.12 115 GLU A CA 1
ATOM 904 C C . GLU A 1 115 ? -6.467 0.229 -5.851 1.00 88.12 115 GLU A C 1
ATOM 906 O O . GLU A 1 115 ? -7.109 -0.239 -4.906 1.00 88.12 115 GLU A O 1
ATOM 911 N N . VAL A 1 116 ? -6.196 -0.522 -6.925 1.00 90.19 116 VAL A N 1
ATOM 912 C CA . VAL A 1 116 ? -6.740 -1.879 -7.132 1.00 90.19 116 VAL A CA 1
ATOM 913 C C . VAL A 1 116 ? -6.268 -2.833 -6.035 1.00 90.19 116 VAL A C 1
ATOM 915 O O . VAL A 1 116 ? -7.067 -3.585 -5.478 1.00 90.19 116 VAL A O 1
ATOM 918 N N . ILE A 1 117 ? -4.990 -2.728 -5.660 1.00 89.56 117 ILE A N 1
ATOM 919 C CA . ILE A 1 117 ? -4.368 -3.543 -4.607 1.00 89.56 117 ILE A CA 1
ATOM 920 C C . ILE A 1 117 ? -5.040 -3.290 -3.249 1.00 89.56 117 ILE A C 1
ATOM 922 O O . ILE A 1 117 ? -5.267 -4.228 -2.489 1.00 89.56 117 ILE A O 1
ATOM 926 N N . GLY A 1 118 ? -5.407 -2.039 -2.948 1.00 89.38 118 GLY A N 1
ATOM 927 C CA . GLY A 1 118 ? -6.089 -1.691 -1.697 1.00 89.38 118 GLY A CA 1
ATOM 928 C C . GLY A 1 118 ? -7.452 -2.374 -1.589 1.00 89.38 118 GLY A C 1
ATOM 929 O O . GLY A 1 118 ? -7.744 -3.043 -0.598 1.00 89.38 118 GLY A O 1
ATOM 930 N N . ARG A 1 119 ? -8.248 -2.303 -2.663 1.00 89.88 119 ARG A N 1
ATOM 931 C CA . ARG A 1 119 ? -9.577 -2.938 -2.734 1.00 89.88 119 ARG A CA 1
ATOM 932 C C . ARG A 1 119 ? -9.516 -4.461 -2.667 1.00 89.88 119 ARG A C 1
ATOM 934 O O . ARG A 1 119 ? -10.435 -5.096 -2.154 1.00 89.88 119 ARG A O 1
ATOM 941 N N . GLU A 1 120 ? -8.471 -5.063 -3.219 1.00 91.38 120 GLU A N 1
ATOM 942 C CA . GLU A 1 120 ? -8.283 -6.512 -3.181 1.00 91.38 120 GLU A CA 1
ATOM 943 C C . GLU A 1 120 ? -7.942 -7.005 -1.771 1.00 91.38 120 GLU A C 1
ATOM 945 O O . GLU A 1 120 ? -8.522 -7.985 -1.299 1.00 91.38 120 GLU A O 1
ATOM 950 N N . ILE A 1 121 ? -7.087 -6.267 -1.058 1.00 91.62 121 ILE A N 1
ATOM 951 C CA . ILE A 1 121 ? -6.756 -6.547 0.342 1.00 91.62 121 ILE A CA 1
ATOM 952 C C . ILE A 1 121 ? -7.999 -6.435 1.234 1.00 91.62 121 ILE A C 1
ATOM 954 O O . ILE A 1 121 ? -8.212 -7.291 2.092 1.00 91.62 121 ILE A O 1
ATOM 958 N N . GLU A 1 122 ? -8.845 -5.420 1.032 1.00 91.12 122 GLU A N 1
ATOM 959 C CA . GLU A 1 122 ? -10.085 -5.268 1.803 1.00 91.12 122 GLU A CA 1
ATOM 960 C C . GLU A 1 122 ? -10.995 -6.492 1.663 1.00 91.12 122 GLU A C 1
ATOM 962 O O . GLU A 1 122 ? -11.507 -6.992 2.664 1.00 91.12 122 GLU A O 1
ATOM 967 N N . LYS A 1 123 ? -11.149 -7.024 0.446 1.00 91.75 123 LYS A N 1
ATOM 968 C CA . LYS A 1 123 ? -11.972 -8.215 0.191 1.00 91.75 123 LYS A CA 1
ATOM 969 C C . LYS A 1 123 ? -11.422 -9.462 0.878 1.00 91.75 123 LYS A C 1
ATOM 971 O O . LYS A 1 123 ? -12.195 -10.214 1.461 1.00 91.75 123 LYS A O 1
ATOM 976 N N . ALA A 1 124 ? -10.109 -9.674 0.835 1.00 91.38 124 ALA A N 1
ATOM 977 C CA . ALA A 1 124 ? -9.491 -10.836 1.470 1.00 91.38 124 ALA A CA 1
ATOM 978 C C . ALA A 1 124 ? -9.544 -10.756 3.006 1.00 91.38 124 ALA A C 1
ATOM 980 O O . ALA A 1 124 ? -9.817 -11.744 3.683 1.00 91.38 124 ALA A O 1
ATOM 981 N N . CYS A 1 125 ? -9.348 -9.563 3.574 1.00 89.38 125 CYS A N 1
ATOM 982 C CA . CYS A 1 125 ? -9.315 -9.371 5.025 1.00 89.38 125 CYS A CA 1
ATOM 983 C C . CYS A 1 125 ? -10.700 -9.348 5.698 1.00 89.38 125 CYS A C 1
ATOM 985 O O . CYS A 1 125 ? -10.764 -9.520 6.918 1.00 89.38 125 CYS A O 1
ATOM 987 N N . GLN A 1 126 ? -11.800 -9.210 4.942 1.00 88.44 126 GLN A N 1
ATOM 988 C CA . GLN A 1 126 ? -13.174 -9.205 5.477 1.00 88.44 126 GLN A CA 1
ATOM 989 C C . GLN A 1 126 ? -13.514 -10.435 6.335 1.00 88.44 126 GLN A C 1
ATOM 991 O O . GLN A 1 126 ? -14.326 -10.321 7.252 1.00 88.44 126 GLN A O 1
ATOM 996 N N . GLY A 1 127 ? -12.879 -11.587 6.083 1.00 86.50 127 GLY A N 1
ATOM 997 C CA . GLY A 1 127 ? -13.081 -12.803 6.878 1.00 86.50 127 GLY A CA 1
ATOM 998 C C . GLY A 1 127 ? -12.531 -12.730 8.309 1.00 86.50 127 GLY A C 1
ATOM 999 O O . GLY A 1 127 ? -13.036 -13.419 9.191 1.00 86.50 127 GLY A O 1
ATOM 1000 N N . ILE A 1 128 ? -11.526 -11.885 8.561 1.00 90.44 128 ILE A N 1
ATOM 1001 C CA . ILE A 1 128 ? -10.859 -11.765 9.869 1.00 90.44 128 ILE A CA 1
ATOM 1002 C C . ILE A 1 128 ? -11.400 -10.549 10.622 1.00 90.44 128 ILE A C 1
ATOM 1004 O O . ILE A 1 128 ? -11.774 -10.637 11.796 1.00 90.44 128 ILE A O 1
ATOM 1008 N N . TYR A 1 129 ? -11.388 -9.388 9.962 1.00 89.50 129 TYR A N 1
ATOM 1009 C CA . TYR A 1 129 ? -11.798 -8.117 10.545 1.00 89.50 129 TYR A CA 1
ATOM 1010 C C . TYR A 1 129 ? -12.067 -7.080 9.460 1.00 89.50 129 TYR A C 1
ATOM 1012 O O . TYR A 1 129 ? -11.455 -7.090 8.396 1.00 89.50 129 TYR A O 1
ATOM 1020 N N . LEU A 1 130 ? -12.929 -6.117 9.765 1.00 89.81 130 LEU A N 1
ATOM 1021 C CA . LEU A 1 130 ? -13.244 -5.049 8.830 1.00 89.81 130 LEU A CA 1
ATOM 1022 C C . LEU A 1 130 ? -12.135 -3.991 8.803 1.00 89.81 130 LEU A C 1
ATOM 1024 O O . LEU A 1 130 ? -11.810 -3.369 9.821 1.00 89.81 130 LEU A O 1
ATOM 1028 N N . LEU A 1 131 ? -11.586 -3.767 7.616 1.00 89.94 131 LEU A N 1
ATOM 1029 C CA . LEU A 1 131 ? -10.595 -2.734 7.350 1.00 89.94 131 LEU A CA 1
ATOM 1030 C C . LEU A 1 131 ? -11.232 -1.588 6.562 1.00 89.94 131 LEU A C 1
ATOM 1032 O O . LEU A 1 131 ? -12.161 -1.797 5.790 1.00 89.94 131 LEU A O 1
ATOM 1036 N N . GLN A 1 132 ? -10.708 -0.388 6.771 1.00 87.19 132 GLN A N 1
ATOM 1037 C CA . GLN A 1 132 ? -10.974 0.799 5.968 1.00 87.19 132 GLN A CA 1
ATOM 1038 C C . GLN A 1 132 ? -9.642 1.417 5.556 1.00 87.19 132 GLN A C 1
ATOM 1040 O O . GLN A 1 132 ? -8.658 1.324 6.302 1.00 87.19 132 GLN A O 1
ATOM 1045 N N . ASN A 1 133 ? -9.639 2.131 4.431 1.00 86.56 133 ASN A N 1
ATOM 1046 C CA . ASN A 1 133 ? -8.512 2.968 4.024 1.00 86.56 133 ASN A CA 1
ATOM 1047 C C . ASN A 1 133 ? -7.209 2.160 3.925 1.00 86.56 133 ASN A C 1
ATOM 1049 O O . ASN A 1 133 ? -6.226 2.446 4.619 1.00 86.56 133 ASN A O 1
ATOM 1053 N N . VAL A 1 134 ? -7.231 1.113 3.098 1.00 88.19 134 VAL A N 1
ATOM 1054 C CA . VAL A 1 134 ? -6.046 0.303 2.814 1.00 88.19 134 VAL A CA 1
ATOM 1055 C C . VAL A 1 134 ? -5.254 0.935 1.678 1.00 88.19 134 VAL A C 1
ATOM 1057 O O . VAL A 1 134 ? -5.705 0.967 0.536 1.00 88.19 134 VAL A O 1
ATOM 1060 N N . TYR A 1 135 ? -4.042 1.390 1.988 1.00 88.25 135 TYR A N 1
ATOM 1061 C CA . TYR A 1 135 ? -3.185 2.085 1.033 1.00 88.25 135 TYR A CA 1
ATOM 1062 C C . TYR A 1 135 ? -1.768 1.522 1.014 1.00 88.25 135 TYR A C 1
ATOM 1064 O O . TYR A 1 135 ? -1.231 1.058 2.025 1.00 88.25 135 TYR A O 1
ATOM 1072 N N . VAL A 1 136 ? -1.127 1.643 -0.146 1.00 85.62 136 VAL A N 1
ATOM 1073 C CA . VAL A 1 136 ? 0.325 1.528 -0.266 1.00 85.62 136 VAL A CA 1
ATOM 1074 C C . VAL A 1 136 ? 0.917 2.877 0.132 1.00 85.62 136 VAL A C 1
ATOM 1076 O O . VAL A 1 136 ? 0.680 3.893 -0.509 1.00 85.62 136 VAL A O 1
ATOM 1079 N N . HIS A 1 137 ? 1.633 2.910 1.252 1.00 84.62 137 HIS A N 1
ATOM 1080 C CA . HIS A 1 137 ? 2.132 4.151 1.835 1.00 84.62 137 HIS A CA 1
ATOM 1081 C C . HIS A 1 137 ? 3.482 4.570 1.255 1.00 84.62 137 HIS A C 1
ATOM 1083 O O . HIS A 1 137 ? 3.734 5.758 1.063 1.00 84.62 137 HIS A O 1
ATOM 1089 N N . LYS A 1 138 ? 4.388 3.608 1.047 1.00 83.94 138 LYS A N 1
ATOM 1090 C CA . LYS A 1 138 ? 5.745 3.872 0.555 1.00 83.94 138 LYS A CA 1
ATOM 1091 C C . LYS A 1 138 ? 6.249 2.707 -0.268 1.00 83.94 138 LYS A C 1
ATOM 1093 O O . LYS A 1 138 ? 6.229 1.579 0.214 1.00 83.94 138 LYS A O 1
ATOM 1098 N N . ASP A 1 139 ? 6.878 3.038 -1.387 1.00 85.06 139 ASP A N 1
ATOM 1099 C CA . ASP A 1 139 ? 7.575 2.078 -2.230 1.00 85.06 139 ASP A CA 1
ATOM 1100 C C . ASP A 1 139 ? 9.031 2.492 -2.368 1.00 85.06 139 ASP A C 1
ATOM 1102 O O . ASP A 1 139 ? 9.359 3.619 -2.740 1.00 85.06 139 ASP A O 1
ATOM 1106 N N . LYS A 1 140 ? 9.931 1.583 -1.995 1.00 87.75 140 LYS A N 1
ATOM 1107 C CA . LYS A 1 140 ? 11.375 1.800 -2.077 1.00 87.75 140 LYS A CA 1
ATOM 1108 C C . LYS A 1 140 ? 11.984 0.843 -3.084 1.00 87.75 140 LYS A C 1
ATOM 1110 O O . LYS A 1 140 ? 11.866 -0.373 -2.930 1.00 87.75 140 LYS A O 1
ATOM 1115 N N . ILE A 1 141 ? 12.708 1.391 -4.055 1.00 85.25 141 ILE A N 1
ATOM 1116 C CA . ILE A 1 141 ? 13.572 0.608 -4.937 1.00 85.25 141 ILE A CA 1
ATOM 1117 C C . ILE A 1 141 ? 14.844 0.276 -4.160 1.00 85.25 141 ILE A C 1
ATOM 1119 O O . ILE A 1 141 ? 15.524 1.159 -3.643 1.00 85.25 141 ILE A O 1
ATOM 1123 N N . LEU A 1 142 ? 15.141 -1.013 -4.039 1.00 83.69 142 LEU A N 1
ATOM 1124 C CA . LEU A 1 142 ? 16.310 -1.511 -3.315 1.00 83.69 142 LEU A CA 1
ATOM 1125 C C . LEU A 1 142 ? 17.447 -1.868 -4.255 1.00 83.69 142 LEU A C 1
ATOM 1127 O O . LEU A 1 142 ? 18.610 -1.680 -3.913 1.00 83.69 142 LEU A O 1
ATOM 1131 N N . LYS A 1 143 ? 17.116 -2.382 -5.437 1.00 80.88 143 LYS A N 1
ATOM 1132 C CA . LYS A 1 143 ? 18.091 -2.637 -6.487 1.00 80.88 143 LYS A CA 1
ATOM 1133 C C . LYS A 1 143 ? 17.461 -2.316 -7.829 1.00 80.88 143 LYS A C 1
ATOM 1135 O O . LYS A 1 143 ? 16.405 -2.862 -8.151 1.00 80.88 143 LYS A O 1
ATOM 1140 N N . SER A 1 144 ? 18.124 -1.447 -8.579 1.00 77.94 144 SER A N 1
ATOM 1141 C CA . SER A 1 144 ? 17.879 -1.275 -10.001 1.00 77.94 144 SER A CA 1
ATOM 1142 C C . SER A 1 144 ? 18.626 -2.365 -10.787 1.00 77.94 144 SER A C 1
ATOM 1144 O O . SER A 1 144 ? 19.745 -2.739 -10.410 1.00 77.94 144 SER A O 1
ATOM 1146 N N . PRO A 1 145 ? 18.019 -2.915 -11.851 1.00 83.50 145 PRO A N 1
ATOM 1147 C CA . PRO A 1 145 ? 18.716 -3.758 -12.808 1.00 83.50 145 PRO A CA 1
ATOM 1148 C C . PRO A 1 145 ? 19.771 -2.941 -13.567 1.00 83.50 145 PRO A C 1
ATOM 1150 O O . PRO A 1 145 ? 19.847 -1.714 -13.443 1.00 83.50 145 PRO A O 1
ATOM 1153 N N . GLN A 1 146 ? 20.612 -3.635 -14.335 1.00 81.44 146 GLN A N 1
ATOM 1154 C CA . GLN A 1 146 ? 21.560 -2.965 -15.222 1.00 81.44 146 GLN A CA 1
ATOM 1155 C C . GLN A 1 146 ? 20.816 -2.132 -16.275 1.00 81.44 146 GLN A C 1
ATOM 1157 O O . GLN A 1 146 ? 19.677 -2.423 -16.633 1.00 81.44 146 GLN A O 1
ATOM 1162 N N . TYR A 1 147 ? 21.457 -1.046 -16.700 1.00 79.19 147 TYR A N 1
ATOM 1163 C CA . TYR A 1 147 ? 20.864 -0.052 -17.583 1.00 79.19 147 TYR A CA 1
ATOM 1164 C C . TYR A 1 147 ? 20.754 -0.579 -19.018 1.00 79.19 147 TYR A C 1
ATOM 1166 O O . TYR A 1 147 ? 21.772 -0.805 -19.669 1.00 79.19 147 TYR A O 1
ATOM 1174 N N . ASP A 1 148 ? 19.518 -0.696 -19.509 1.00 81.38 148 ASP A N 1
ATOM 1175 C CA . ASP A 1 148 ? 19.205 -1.065 -20.890 1.00 81.38 148 ASP A CA 1
ATOM 1176 C C . ASP A 1 148 ? 18.616 0.148 -21.627 1.00 81.38 148 ASP A C 1
ATOM 1178 O O . ASP A 1 148 ? 17.565 0.671 -21.243 1.00 81.38 148 ASP A O 1
ATOM 1182 N N . GLN A 1 149 ? 19.255 0.577 -22.719 1.00 80.62 149 GLN A N 1
ATOM 1183 C CA . GLN A 1 149 ? 18.786 1.718 -23.520 1.00 80.62 149 GLN A CA 1
ATOM 1184 C C . GLN A 1 149 ? 17.386 1.472 -24.106 1.00 80.62 149 GLN A C 1
ATOM 1186 O O . GLN A 1 149 ? 16.548 2.370 -24.099 1.00 80.62 149 GLN A O 1
ATOM 1191 N N . ASN A 1 150 ? 17.091 0.240 -24.530 1.00 81.69 150 ASN A N 1
ATOM 1192 C CA . ASN A 1 150 ? 15.813 -0.113 -25.158 1.00 81.69 150 ASN A CA 1
ATOM 1193 C C . ASN A 1 150 ? 14.622 0.080 -24.200 1.00 81.69 150 ASN A C 1
ATOM 1195 O O . ASN A 1 150 ? 13.644 0.735 -24.555 1.00 81.69 150 ASN A O 1
ATOM 1199 N N . LYS A 1 151 ? 14.742 -0.384 -22.946 1.00 76.44 151 LYS A N 1
ATOM 1200 C CA . LYS A 1 151 ? 13.703 -0.203 -21.913 1.00 76.44 151 LYS A CA 1
ATOM 1201 C C . LYS A 1 151 ? 13.490 1.269 -21.559 1.00 76.44 151 LYS A C 1
ATOM 1203 O O . LYS A 1 151 ? 12.375 1.673 -21.225 1.00 76.44 151 LYS A O 1
ATOM 1208 N N . LEU A 1 152 ? 14.550 2.079 -21.634 1.00 76.56 152 LEU A N 1
ATOM 1209 C CA . LEU A 1 152 ? 14.465 3.515 -21.392 1.00 76.56 152 LEU A CA 1
ATOM 1210 C C . LEU A 1 152 ? 13.690 4.224 -22.505 1.00 76.56 152 LEU A C 1
ATOM 1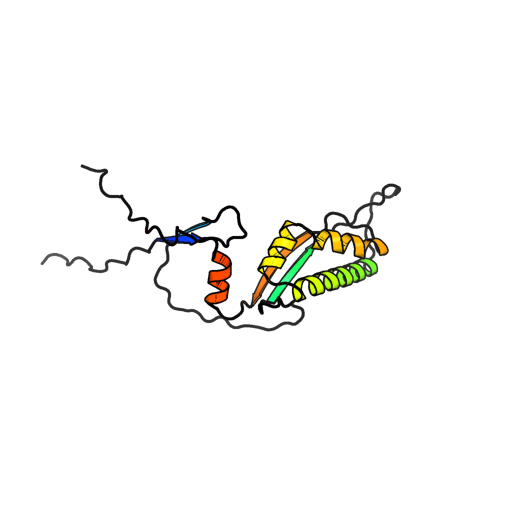212 O O . LEU A 1 152 ? 12.793 5.012 -22.202 1.00 76.56 152 LEU A O 1
ATOM 1216 N N . PHE A 1 153 ? 14.009 3.946 -23.770 1.00 80.19 153 PHE A N 1
ATOM 1217 C CA . PHE A 1 153 ? 13.301 4.560 -24.890 1.00 80.19 153 PHE A CA 1
ATOM 1218 C C . PHE A 1 153 ? 11.816 4.216 -24.844 1.00 80.19 153 PHE A C 1
ATOM 1220 O O . PHE A 1 153 ? 11.004 5.130 -24.921 1.00 80.19 153 PHE A O 1
ATOM 1227 N N . GLU A 1 154 ? 11.461 2.959 -24.554 1.00 81.62 154 GLU A N 1
ATOM 1228 C CA . GLU A 1 154 ? 10.076 2.501 -24.366 1.00 81.62 154 GLU A CA 1
ATOM 1229 C C . GLU A 1 154 ? 9.285 3.259 -23.285 1.00 81.62 154 GLU A C 1
ATOM 1231 O O . GLU A 1 154 ? 8.068 3.406 -23.377 1.00 81.62 154 GLU A O 1
ATOM 1236 N N . LEU A 1 155 ? 9.944 3.729 -22.226 1.00 75.56 155 LEU A N 1
ATOM 1237 C CA . LEU A 1 155 ? 9.307 4.540 -21.179 1.00 75.56 155 LEU A CA 1
ATOM 1238 C C . LEU A 1 155 ? 9.003 5.972 -21.648 1.00 75.56 155 LEU A C 1
ATOM 1240 O O . LEU A 1 155 ? 8.085 6.619 -21.127 1.00 75.56 155 LEU A O 1
ATOM 1244 N N . HIS A 1 156 ? 9.758 6.451 -22.636 1.00 77.06 156 HIS A N 1
ATOM 1245 C CA . HIS A 1 156 ? 9.720 7.821 -23.131 1.00 77.06 156 HIS A CA 1
ATOM 1246 C C . HIS A 1 156 ? 9.069 7.961 -24.523 1.00 77.06 156 HIS A C 1
ATOM 1248 O O . HIS A 1 156 ? 8.912 9.096 -24.949 1.00 77.06 156 HIS A O 1
ATOM 1254 N N . VAL A 1 157 ? 8.614 6.883 -25.194 1.00 60.28 157 VAL A N 1
ATOM 1255 C CA . VAL A 1 157 ? 8.186 6.851 -26.630 1.00 60.28 157 VAL A CA 1
ATOM 1256 C C . VAL A 1 157 ? 7.086 7.837 -27.033 1.00 60.28 157 VAL A C 1
ATOM 1258 O O . VAL A 1 157 ? 6.992 8.180 -28.202 1.00 60.28 157 VAL A O 1
ATOM 1261 N N . PHE A 1 158 ? 6.329 8.429 -26.111 1.00 47.22 158 PHE A N 1
ATOM 1262 C CA . PHE A 1 158 ? 5.539 9.629 -26.440 1.00 47.22 158 PHE A CA 1
ATOM 1263 C C . PHE A 1 158 ? 6.398 10.903 -26.593 1.00 47.22 158 PHE A C 1
ATOM 1265 O O . PHE A 1 158 ? 5.908 12.009 -26.400 1.00 47.22 158 PHE A O 1
ATOM 1272 N N . ALA A 1 159 ? 7.695 10.773 -26.857 1.00 47.44 159 ALA A N 1
ATOM 1273 C CA . ALA A 1 159 ? 8.611 11.849 -27.212 1.00 47.44 159 ALA A CA 1
ATOM 1274 C C . ALA A 1 159 ? 8.794 11.872 -28.736 1.00 47.44 159 ALA A C 1
ATOM 1276 O O . ALA A 1 159 ? 9.907 11.788 -29.247 1.00 47.44 159 ALA A O 1
ATOM 1277 N N . GLY A 1 160 ? 7.680 11.955 -29.463 1.00 43.78 160 GLY A N 1
ATOM 1278 C CA . GLY A 1 160 ? 7.707 12.639 -30.746 1.00 43.78 160 GLY A CA 1
ATOM 1279 C 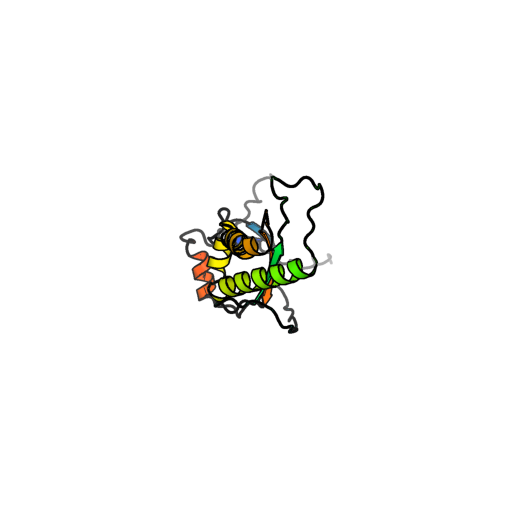C . GLY A 1 160 ? 7.876 14.130 -30.455 1.00 43.78 160 GLY A C 1
ATOM 1280 O O . GLY A 1 160 ? 7.012 14.725 -29.821 1.00 43.78 160 GLY A O 1
ATOM 1281 N N . ASP A 1 161 ? 9.018 14.674 -30.871 1.00 43.28 161 ASP A N 1
ATOM 1282 C CA . ASP A 1 161 ? 9.244 16.087 -31.214 1.00 43.28 161 ASP A CA 1
ATOM 1283 C C . ASP A 1 161 ? 9.734 17.121 -30.184 1.00 43.28 161 ASP A C 1
ATOM 1285 O O . ASP A 1 161 ? 9.900 18.269 -30.579 1.00 43.28 161 ASP A O 1
ATOM 1289 N N . GLU A 1 162 ? 10.119 16.788 -28.944 1.00 49.53 162 GLU A N 1
ATOM 1290 C CA . GLU A 1 162 ? 10.821 17.773 -28.077 1.00 49.53 162 GLU A CA 1
ATOM 1291 C C . GLU A 1 162 ? 11.959 17.182 -27.223 1.00 49.53 162 GLU A C 1
ATOM 1293 O O . GLU A 1 162 ? 12.098 17.453 -26.031 1.00 49.53 162 GLU A O 1
ATOM 1298 N N . ALA A 1 163 ? 12.840 16.388 -27.835 1.00 44.88 163 ALA A N 1
ATOM 1299 C CA . ALA A 1 163 ? 14.127 16.058 -27.224 1.00 44.88 163 ALA A CA 1
ATOM 1300 C C . ALA A 1 163 ? 15.123 17.222 -27.413 1.00 44.88 163 ALA A C 1
ATOM 1302 O O . ALA A 1 163 ? 15.849 17.284 -28.401 1.00 44.88 163 ALA A O 1
ATOM 1303 N N . GLY A 1 164 ? 15.167 18.133 -26.436 1.00 47.72 164 GLY A N 1
ATOM 1304 C CA . GLY A 1 164 ? 16.310 19.021 -26.200 1.00 47.72 164 GLY A CA 1
ATOM 1305 C C . GLY A 1 164 ? 16.264 20.391 -26.880 1.00 47.72 164 GLY A C 1
ATOM 1306 O O . GLY A 1 164 ? 17.060 20.676 -27.774 1.00 47.72 164 GLY A O 1
ATOM 1307 N N . LYS A 1 165 ? 15.440 21.312 -26.367 1.00 42.28 165 LYS A N 1
ATOM 1308 C CA . LYS A 1 165 ? 15.743 22.743 -26.516 1.00 42.28 165 LYS A CA 1
ATOM 1309 C C . LYS A 1 165 ? 16.912 23.066 -25.585 1.00 42.28 165 LYS A C 1
ATOM 1311 O O . LYS A 1 165 ? 16.728 23.237 -24.388 1.00 42.28 165 LYS A O 1
ATOM 1316 N N . LYS A 1 166 ? 18.131 23.181 -26.123 1.00 38.47 166 LYS A N 1
ATOM 1317 C CA . LYS A 1 166 ? 19.172 23.951 -25.430 1.00 38.47 166 LYS A CA 1
ATOM 1318 C C . LYS A 1 166 ? 18.630 25.365 -25.263 1.00 38.47 166 LYS A C 1
ATOM 1320 O O . LYS A 1 166 ? 18.469 26.073 -26.255 1.00 38.47 166 LYS A O 1
ATOM 1325 N N . ILE A 1 167 ? 18.356 25.765 -24.027 1.00 42.69 167 ILE A N 1
ATOM 1326 C CA . ILE A 1 167 ? 18.066 27.156 -23.699 1.00 42.69 167 ILE A CA 1
ATOM 1327 C C . ILE A 1 167 ? 19.381 27.914 -23.906 1.00 42.69 167 ILE A C 1
ATOM 1329 O O . ILE A 1 167 ? 20.230 27.987 -23.017 1.00 42.69 167 ILE A O 1
ATOM 1333 N N . VAL A 1 168 ? 19.607 28.417 -25.121 1.00 40.97 168 VAL A N 1
ATOM 1334 C CA . VAL A 1 168 ? 20.638 29.425 -25.359 1.00 40.97 168 VAL A CA 1
ATOM 1335 C C . VAL A 1 168 ? 20.144 30.663 -24.628 1.00 40.97 168 VAL A C 1
ATOM 1337 O O . VAL A 1 168 ? 19.184 31.295 -25.051 1.00 40.97 168 VAL A O 1
ATOM 1340 N N . GLY A 1 169 ? 20.736 30.941 -23.468 1.00 41.59 169 GLY A N 1
ATOM 1341 C CA . GLY A 1 169 ? 20.362 32.083 -22.649 1.00 41.59 169 GLY A CA 1
ATOM 1342 C C . GLY A 1 169 ? 20.505 33.384 -23.433 1.00 41.59 169 GLY A C 1
ATOM 1343 O O . GLY A 1 169 ? 21.619 33.856 -23.660 1.00 41.59 169 GLY A O 1
ATOM 1344 N N . GLU A 1 170 ? 19.381 34.000 -23.787 1.00 31.28 170 GLU A N 1
ATOM 1345 C CA . GLU A 1 170 ? 19.317 35.406 -24.179 1.00 31.28 170 GLU A CA 1
ATOM 1346 C C . GLU A 1 170 ? 19.469 36.285 -22.927 1.00 31.28 170 GLU A C 1
ATOM 1348 O O . GLU A 1 170 ? 18.544 36.942 -22.469 1.00 31.28 170 GLU A O 1
ATOM 1353 N N . PHE A 1 171 ? 20.666 36.289 -22.337 1.00 38.28 171 PHE A N 1
ATOM 1354 C CA . PHE A 1 171 ? 21.063 37.250 -21.298 1.00 38.28 171 PHE A CA 1
ATOM 1355 C C . PHE A 1 171 ? 22.154 38.197 -21.803 1.00 38.28 171 PHE A C 1
ATOM 1357 O O . PHE A 1 171 ? 23.093 38.546 -21.091 1.00 38.28 171 PHE A O 1
ATOM 1364 N N . LYS A 1 172 ? 22.031 38.636 -23.056 1.00 45.78 172 LYS A N 1
ATOM 1365 C CA . LYS A 1 172 ? 22.743 39.805 -23.575 1.00 45.78 172 LYS A CA 1
ATOM 1366 C C . LYS A 1 172 ? 21.818 40.546 -24.524 1.00 45.78 172 LYS A C 1
ATOM 1368 O O . LYS A 1 172 ? 21.773 40.187 -25.688 1.00 45.78 1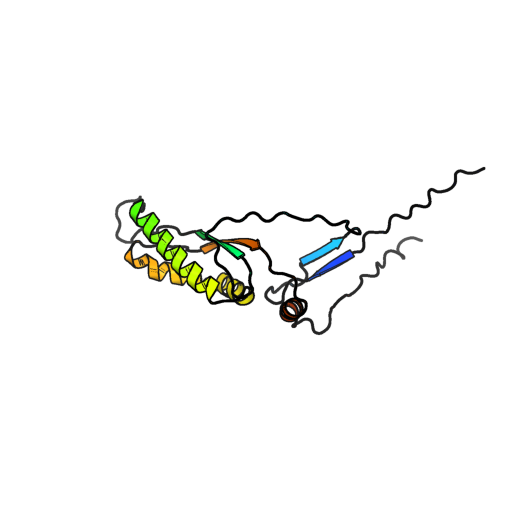72 LYS A O 1
ATOM 1373 N N . ASN A 1 173 ? 21.052 41.496 -23.989 1.00 40.62 173 ASN A N 1
ATOM 1374 C CA . ASN A 1 173 ? 20.665 42.766 -24.632 1.00 40.62 173 ASN A CA 1
ATOM 1375 C C . ASN A 1 173 ? 19.784 43.614 -23.691 1.00 40.62 173 ASN A C 1
ATOM 1377 O O . ASN A 1 173 ? 18.796 44.209 -24.103 1.00 40.62 173 ASN A O 1
ATOM 1381 N N . LEU A 1 174 ? 20.144 43.675 -22.406 1.00 43.28 174 LEU A N 1
ATOM 1382 C CA . LEU A 1 174 ? 19.569 44.631 -21.454 1.00 43.28 174 LEU A CA 1
ATOM 1383 C C . LEU A 1 174 ? 20.685 45.219 -20.589 1.00 43.28 174 LEU A C 1
ATOM 1385 O O . LEU A 1 174 ? 20.776 44.973 -19.393 1.00 43.28 174 LEU A O 1
ATOM 1389 N N . LEU A 1 175 ? 21.577 45.956 -21.244 1.00 40.62 175 LEU A N 1
ATOM 1390 C CA . LEU A 1 175 ? 22.245 47.137 -20.702 1.00 40.62 175 LEU A CA 1
ATOM 1391 C C . LEU A 1 175 ? 22.990 47.812 -21.857 1.00 40.62 175 LEU A C 1
ATOM 1393 O O . LEU A 1 175 ? 23.670 47.130 -22.623 1.00 40.62 175 LEU A O 1
ATOM 1397 N N . LEU A 1 176 ? 22.750 49.120 -21.983 1.00 35.78 176 LEU A N 1
ATOM 1398 C CA . LEU A 1 176 ? 23.463 50.068 -22.841 1.00 35.78 176 LEU A CA 1
ATOM 1399 C C . LEU A 1 176 ? 24.982 49.860 -22.824 1.00 35.78 176 LEU A C 1
ATOM 1401 O O . LEU A 1 176 ? 25.525 49.624 -21.720 1.00 35.78 176 LEU A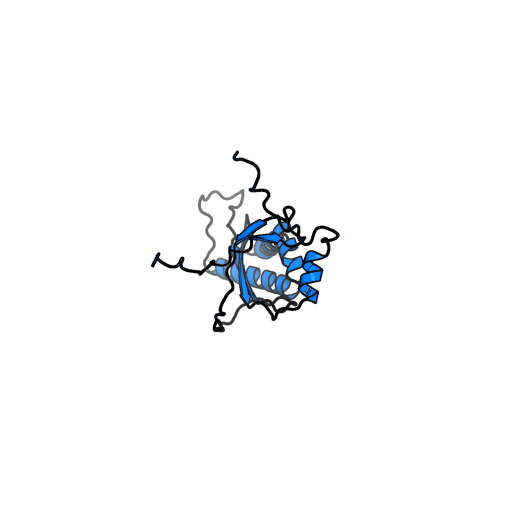 O 1
#

Sequence (176 aa):
MGPTCPSKFQPCPDWYDVTAPSKFENRNAGSTSTNRSAGMMANTDRGPHRPRTTDGYLLRLFSIAFTMCQPNQIKRTTYAKSSQVREMRQEMFEIITRETSACDLKDLVSKFVSEVIGREIEKACQGIYLLQNVYVHKDKILKSPQYDQNKLFELHVFAGDEAGKKIVGEFKNLLL

Radius of gyration: 25.38 Å; chains: 1; bounding box: 79×63×54 Å

Secondary structure (DSSP, 8-state):
-PPPP----PPPPEEEEEEPPTTSS--EEEEEEE--PPP---PPPP-S---B-TTS-EEEEEEEEEEPPPTT---S--PPPHHHHHHHHHHHHHHHHHHHHHS-HHHHHHHHHTTHHHHHHHHHHTTT--EEEEEEEEEEEEEPPPP-HHHHHHHHTT-SS-S--------SSS--

InterPro domains:
  IPR001593 Small ribosomal subunit protein eS1 [PF01015] (52-145)
  IPR001593 Small ribosomal subunit protein eS1 [SM01397] (14-145)

Organism: NCBI:txid27350